Protein AF-A0A9D9E2B3-F1 (afdb_monomer)

Solvent-accessible surface area (backbone atoms only — not comparable to full-atom values): 9085 Å² total; per-residue (Å²): 122,82,49,64,88,77,58,86,51,69,70,60,55,20,40,44,26,25,70,71,73,42,82,34,88,45,67,42,39,29,62,46,50,50,85,60,57,34,70,47,98,88,35,38,29,20,43,26,77,91,39,82,44,82,93,36,50,62,50,37,62,90,82,43,56,68,64,63,38,58,71,26,71,68,31,52,47,60,6,46,42,46,49,74,58,49,30,69,73,50,76,72,38,92,57,31,70,44,37,26,66,40,45,70,87,48,25,79,29,58,44,99,89,63,47,61,44,28,35,68,56,49,69,59,52,50,54,50,46,69,67,41,43,71,56,45,52,51,26,43,53,24,53,79,67,79,40,66,45,49,57,42,40,63,52,51,76,73,58,78,133

Mean predicted aligned error: 3.25 Å

Structure (mmCIF, N/CA/C/O backbone):
data_AF-A0A9D9E2B3-F1
#
_entry.id   AF-A0A9D9E2B3-F1
#
loop_
_atom_site.group_PDB
_atom_site.id
_atom_site.type_symbol
_atom_site.label_atom_id
_atom_site.label_alt_id
_atom_site.label_comp_id
_atom_site.label_asym_id
_atom_site.label_entity_id
_atom_site.label_seq_id
_atom_site.pdbx_PDB_ins_code
_atom_site.Cartn_x
_atom_site.Cartn_y
_atom_site.Cartn_z
_atom_site.occupancy
_atom_site.B_iso_or_equiv
_atom_site.auth_seq_id
_atom_site.auth_comp_id
_atom_site.auth_asym_id
_atom_site.auth_atom_id
_atom_site.pdbx_PDB_model_num
ATOM 1 N N . ARG A 1 1 ? -23.112 7.929 14.476 1.00 73.44 1 ARG A N 1
ATOM 2 C CA . ARG A 1 1 ? -22.584 6.558 14.634 1.00 73.44 1 ARG A CA 1
ATOM 3 C C . ARG A 1 1 ? -23.684 5.564 14.225 1.00 73.44 1 ARG A C 1
ATOM 5 O O . ARG A 1 1 ? -24.158 4.851 15.095 1.00 73.44 1 ARG A O 1
ATOM 12 N N . ASN A 1 2 ? -24.084 5.537 12.944 1.00 83.75 2 ASN A N 1
ATOM 13 C CA . ASN A 1 2 ? -25.135 4.636 12.414 1.00 83.75 2 ASN A CA 1
ATOM 14 C C . ASN A 1 2 ? -24.816 4.101 10.994 1.00 83.75 2 ASN A C 1
ATOM 16 O O . ASN A 1 2 ? -25.705 3.639 10.305 1.00 83.75 2 ASN A O 1
ATOM 20 N N . ASP A 1 3 ? -23.580 4.246 10.527 1.00 91.00 3 ASP A N 1
ATOM 21 C CA . ASP A 1 3 ? -23.186 4.169 9.116 1.00 91.00 3 ASP A CA 1
ATOM 22 C C . ASP A 1 3 ? -22.491 2.857 8.716 1.00 91.00 3 ASP A C 1
ATOM 24 O O . ASP A 1 3 ? -22.488 2.503 7.536 1.00 91.00 3 ASP A O 1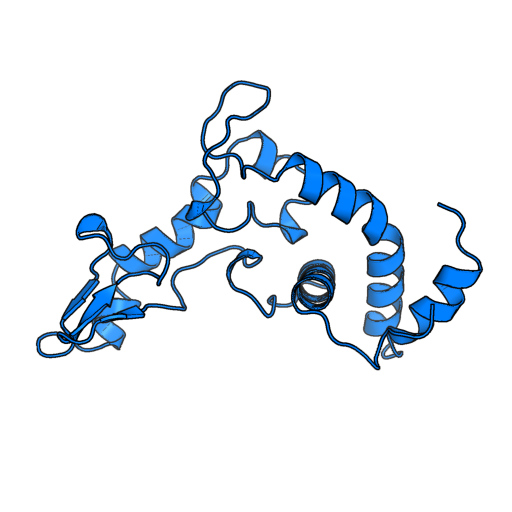
ATOM 28 N N . VAL A 1 4 ? -21.930 2.105 9.669 1.00 92.38 4 VAL A N 1
ATOM 29 C CA . VAL A 1 4 ? -21.307 0.803 9.375 1.00 92.38 4 VAL A CA 1
ATOM 30 C C . VAL A 1 4 ? -22.374 -0.200 8.932 1.00 92.38 4 VAL A C 1
ATOM 32 O O . VAL A 1 4 ? -23.398 -0.347 9.594 1.00 92.38 4 VAL A O 1
ATOM 35 N N . ALA A 1 5 ? -22.085 -0.908 7.835 1.00 91.25 5 ALA A N 1
ATOM 36 C CA . ALA A 1 5 ? -22.979 -1.804 7.087 1.00 91.25 5 ALA A CA 1
ATOM 37 C C . ALA A 1 5 ? -24.078 -1.125 6.244 1.00 91.25 5 ALA A C 1
ATOM 39 O O . ALA A 1 5 ? -24.786 -1.819 5.519 1.00 91.25 5 ALA A O 1
ATOM 40 N N . GLU A 1 6 ? -24.177 0.207 6.259 1.00 94.81 6 GLU A N 1
ATOM 41 C CA . GLU A 1 6 ? -24.954 0.963 5.262 1.00 94.81 6 GLU A CA 1
ATOM 42 C C . GLU A 1 6 ? -24.045 1.577 4.191 1.00 94.81 6 GLU A C 1
ATOM 44 O O . GLU A 1 6 ? -24.376 1.575 3.005 1.00 94.81 6 GLU A O 1
ATOM 49 N N . PHE A 1 7 ? -22.871 2.062 4.606 1.00 94.56 7 PHE A N 1
ATOM 50 C CA . PHE A 1 7 ? -21.862 2.645 3.731 1.00 94.56 7 PHE A CA 1
ATOM 51 C C . PHE A 1 7 ? -20.564 1.845 3.802 1.00 94.56 7 PHE A C 1
ATOM 53 O O . PHE A 1 7 ? -20.078 1.507 4.880 1.00 94.56 7 PHE A O 1
ATOM 60 N N . TYR A 1 8 ? -19.985 1.598 2.630 1.00 94.38 8 TYR A N 1
ATOM 61 C CA . TYR A 1 8 ? -18.742 0.854 2.463 1.00 94.38 8 TYR A CA 1
ATOM 62 C C . TYR A 1 8 ? -17.692 1.790 1.881 1.00 94.38 8 TYR A C 1
ATOM 64 O O . TYR A 1 8 ? -17.832 2.295 0.763 1.00 94.38 8 TYR A O 1
ATOM 72 N N . ILE A 1 9 ? -16.668 2.082 2.678 1.00 95.75 9 ILE A N 1
ATOM 73 C CA . ILE A 1 9 ? -15.594 3.000 2.310 1.00 95.75 9 ILE A CA 1
ATOM 74 C C . ILE A 1 9 ? -14.347 2.153 2.108 1.00 95.75 9 ILE A C 1
ATOM 76 O O . ILE A 1 9 ? -13.775 1.649 3.070 1.00 95.75 9 ILE A O 1
ATOM 80 N N . GLN A 1 10 ? -13.894 2.058 0.855 1.00 96.31 10 GLN A N 1
ATOM 81 C CA . GLN A 1 10 ? -12.808 1.168 0.426 1.00 96.31 10 GLN A CA 1
ATOM 82 C C . GLN A 1 10 ? -11.583 1.180 1.355 1.00 96.31 10 GLN A C 1
ATOM 84 O O . GLN A 1 10 ? -11.018 0.123 1.631 1.00 96.31 10 GLN A O 1
ATOM 89 N N . LEU A 1 11 ? -11.157 2.356 1.833 1.00 95.62 11 LEU A N 1
ATOM 90 C CA . LEU A 1 11 ? -9.985 2.475 2.707 1.00 95.62 11 LEU A CA 1
ATOM 91 C C . LEU A 1 11 ? -10.234 1.895 4.106 1.00 95.62 11 LEU A C 1
ATOM 93 O O . LEU A 1 11 ? -9.340 1.270 4.668 1.00 95.62 11 LEU A O 1
ATOM 97 N N . PHE A 1 12 ? -11.437 2.070 4.654 1.00 96.06 12 PHE A N 1
ATOM 98 C CA . PHE A 1 12 ? -11.805 1.538 5.969 1.00 96.06 12 PHE A CA 1
ATOM 99 C C . PHE A 1 12 ? -12.008 0.026 5.904 1.00 96.06 12 PHE A C 1
ATOM 101 O O . PHE A 1 12 ? -11.476 -0.698 6.743 1.00 96.06 12 PHE A O 1
ATOM 108 N N . ASP A 1 13 ? -12.673 -0.455 4.854 1.00 96.38 13 ASP A N 1
ATOM 109 C CA . ASP A 1 13 ? -12.861 -1.888 4.625 1.00 96.38 13 ASP A CA 1
ATOM 110 C C . ASP A 1 13 ? -11.514 -2.588 4.399 1.00 96.38 13 ASP A C 1
ATOM 112 O O . ASP A 1 13 ? -11.267 -3.665 4.935 1.00 96.38 13 ASP A O 1
ATOM 116 N N . SER A 1 14 ? -10.594 -1.945 3.670 1.00 97.31 14 SER A N 1
ATOM 117 C CA . SER A 1 14 ? -9.236 -2.470 3.484 1.00 97.31 14 SER A CA 1
ATOM 118 C C . SER A 1 14 ? -8.423 -2.460 4.777 1.00 97.31 14 SER A C 1
ATOM 120 O O . SER A 1 14 ? -7.642 -3.382 4.996 1.00 97.31 14 SER A O 1
ATOM 122 N N . ALA A 1 15 ? -8.607 -1.459 5.644 1.00 97.31 15 ALA A N 1
ATOM 123 C CA . ALA A 1 15 ? -7.968 -1.440 6.957 1.00 97.31 15 ALA A CA 1
ATOM 124 C C . ALA A 1 15 ? -8.447 -2.613 7.823 1.00 97.31 15 ALA A C 1
ATOM 126 O O . ALA A 1 15 ? -7.613 -3.287 8.424 1.00 97.31 15 ALA A O 1
ATOM 127 N N . LEU A 1 16 ? -9.757 -2.894 7.839 1.00 97.50 16 LEU A N 1
ATOM 128 C CA . LEU A 1 16 ? -10.312 -4.054 8.539 1.00 97.50 16 LEU A CA 1
ATOM 129 C C . LEU A 1 16 ? -9.803 -5.368 7.944 1.00 97.50 16 LEU A C 1
ATOM 131 O O . LEU A 1 16 ? -9.340 -6.211 8.705 1.00 97.50 16 LEU A O 1
ATOM 135 N N . ALA A 1 17 ? -9.817 -5.515 6.615 1.00 97.75 17 ALA A N 1
ATOM 136 C CA . ALA A 1 17 ? -9.291 -6.697 5.931 1.00 97.75 17 ALA A CA 1
ATOM 137 C C . ALA A 1 17 ? -7.832 -6.972 6.327 1.00 97.75 17 ALA A C 1
ATOM 139 O O . ALA A 1 17 ? -7.529 -8.049 6.837 1.00 97.75 17 ALA A O 1
ATOM 140 N N . CYS A 1 18 ? -6.950 -5.970 6.216 1.00 97.56 18 CYS A N 1
ATOM 141 C CA . CYS A 1 18 ? -5.560 -6.100 6.654 1.00 97.56 18 CYS A CA 1
ATOM 142 C C . CYS A 1 18 ? -5.445 -6.448 8.146 1.00 97.56 18 CYS A C 1
ATOM 144 O O . CYS A 1 18 ? -4.568 -7.222 8.528 1.00 97.56 18 CYS A O 1
ATOM 146 N N . TYR A 1 19 ? -6.305 -5.876 8.996 1.00 97.62 19 TYR A N 1
ATOM 147 C CA . TYR A 1 19 ? -6.286 -6.115 10.440 1.00 97.62 19 TYR A CA 1
ATOM 148 C C . TYR A 1 19 ? -6.616 -7.571 10.787 1.00 97.62 19 TYR A C 1
ATOM 150 O O . TYR A 1 19 ? -5.977 -8.149 11.664 1.00 97.62 19 TYR A O 1
ATOM 158 N N . VAL A 1 20 ? -7.561 -8.185 10.069 1.00 97.31 20 VAL A N 1
ATOM 159 C CA . VAL A 1 20 ? -7.930 -9.600 10.253 1.00 97.31 20 VAL A CA 1
ATOM 160 C C . VAL A 1 20 ? -7.075 -10.577 9.438 1.00 97.31 20 VAL A C 1
ATOM 162 O O . VAL A 1 20 ? -7.310 -11.780 9.488 1.00 97.31 20 VAL A O 1
ATOM 165 N N . GLY A 1 21 ? -6.059 -10.089 8.720 1.00 95.94 21 GLY A N 1
ATOM 166 C CA . GLY A 1 21 ? -5.158 -10.918 7.912 1.00 95.94 21 GLY A CA 1
ATOM 167 C C . GLY A 1 21 ? -5.706 -11.310 6.537 1.00 95.94 21 GLY A C 1
ATOM 168 O O . GLY A 1 21 ? -5.101 -12.139 5.860 1.00 95.94 21 GLY A O 1
ATOM 169 N N . GLU A 1 22 ? -6.811 -10.702 6.111 1.00 96.50 22 GLU A N 1
ATOM 170 C CA . GLU A 1 22 ? -7.386 -10.869 4.779 1.00 96.50 22 GLU A CA 1
ATOM 171 C C . GLU A 1 22 ? -6.728 -9.933 3.757 1.00 96.50 22 GLU A C 1
ATOM 173 O O . GLU A 1 22 ? -6.154 -8.888 4.087 1.00 96.50 22 GLU A O 1
ATOM 178 N N . ALA A 1 23 ? -6.825 -10.294 2.476 1.00 94.50 23 ALA A N 1
ATOM 179 C CA . ALA A 1 23 ? -6.318 -9.447 1.403 1.00 94.50 23 ALA A CA 1
ATOM 180 C C . ALA A 1 23 ? -7.151 -8.149 1.295 1.00 94.50 23 ALA A C 1
ATOM 182 O O . ALA A 1 23 ? -8.380 -8.216 1.211 1.00 94.50 23 ALA A O 1
ATOM 183 N N . PRO A 1 24 ? -6.522 -6.959 1.248 1.00 96.38 24 PRO A N 1
ATOM 184 C CA . PRO A 1 24 ? -7.256 -5.709 1.108 1.00 96.38 24 PRO A CA 1
ATOM 185 C C . PRO A 1 24 ? -7.883 -5.580 -0.281 1.00 96.38 24 PRO A C 1
ATOM 187 O O . PRO A 1 24 ? -7.320 -6.021 -1.283 1.00 96.38 24 PRO A O 1
ATOM 190 N N . GLY A 1 25 ? -9.010 -4.868 -0.359 1.00 93.19 25 GLY A N 1
ATOM 191 C CA . GLY A 1 25 ? -9.705 -4.602 -1.623 1.00 93.19 25 GLY A CA 1
ATOM 192 C C . GLY A 1 25 ? -8.969 -3.641 -2.567 1.00 93.19 25 GLY A C 1
ATOM 193 O O . GLY A 1 25 ? -9.389 -3.461 -3.708 1.00 93.19 25 GLY A O 1
ATOM 194 N N . VAL A 1 26 ? -7.876 -3.015 -2.115 1.00 94.94 26 VAL A N 1
ATOM 195 C CA . VAL A 1 26 ? -7.056 -2.092 -2.908 1.00 94.94 26 VAL A CA 1
ATOM 196 C C . VAL A 1 26 ? -5.570 -2.447 -2.815 1.00 94.94 26 VAL A C 1
ATOM 198 O O . VAL A 1 26 ? -5.023 -2.695 -1.738 1.00 94.94 26 VAL A O 1
ATOM 201 N N . CYS A 1 27 ? -4.881 -2.429 -3.960 1.00 95.75 27 CYS A N 1
ATOM 202 C CA . CYS A 1 27 ? -3.492 -2.889 -4.081 1.00 95.75 27 CYS A CA 1
ATOM 203 C C . CYS A 1 27 ? -2.494 -2.082 -3.236 1.00 95.75 27 CYS A C 1
ATOM 205 O O . CYS A 1 27 ? -1.417 -2.577 -2.893 1.00 95.75 27 CYS A O 1
ATOM 207 N N . ILE A 1 28 ? -2.828 -0.836 -2.881 1.00 96.44 28 ILE A N 1
ATOM 208 C CA . ILE A 1 28 ? -1.933 0.043 -2.127 1.00 96.44 28 ILE A CA 1
ATOM 209 C C . ILE A 1 28 ? -1.674 -0.465 -0.709 1.00 96.44 28 ILE A C 1
ATOM 211 O O . ILE A 1 28 ? -0.571 -0.260 -0.212 1.00 96.44 28 ILE A O 1
ATOM 215 N N . TYR A 1 29 ? -2.597 -1.224 -0.113 1.00 96.94 29 TYR A N 1
ATOM 216 C CA . TYR A 1 29 ? -2.428 -1.787 1.230 1.00 96.94 29 TYR A CA 1
ATOM 217 C C . TYR A 1 29 ? -1.962 -3.244 1.243 1.00 96.94 29 TYR A C 1
ATOM 219 O O . TYR A 1 29 ? -1.625 -3.753 2.304 1.00 96.94 29 TYR A O 1
ATOM 227 N N . ALA A 1 30 ? -1.871 -3.912 0.088 1.00 96.88 30 ALA A N 1
ATOM 228 C CA . ALA A 1 30 ? -1.328 -5.270 0.006 1.00 96.88 30 ALA A CA 1
ATOM 229 C C . ALA A 1 30 ? 0.180 -5.307 0.333 1.00 96.88 30 ALA A C 1
ATOM 231 O O . ALA A 1 30 ? 0.885 -4.319 0.139 1.00 96.88 30 ALA A O 1
ATOM 232 N N . GLU A 1 31 ? 0.716 -6.442 0.779 1.00 96.62 31 GLU A N 1
ATOM 233 C CA . GLU A 1 31 ? 2.155 -6.574 1.075 1.00 96.62 31 GLU A CA 1
ATOM 234 C C . GLU A 1 31 ? 3.032 -6.416 -0.186 1.00 96.62 31 GLU A C 1
ATOM 236 O O . GLU A 1 31 ? 4.087 -5.781 -0.158 1.00 96.62 31 GLU A O 1
ATOM 241 N N . SER A 1 32 ? 2.562 -6.942 -1.319 1.00 96.50 32 SER A N 1
ATOM 242 C CA . SER A 1 32 ? 3.205 -6.841 -2.636 1.00 96.50 32 SER A CA 1
ATOM 243 C C . SER A 1 32 ? 2.293 -6.140 -3.650 1.00 96.50 32 SER A C 1
ATOM 245 O O . SER A 1 32 ? 1.103 -5.945 -3.399 1.00 96.50 32 SER A O 1
ATOM 247 N N . CYS A 1 33 ? 2.847 -5.700 -4.783 1.00 94.50 33 CYS A N 1
ATOM 248 C CA . CYS A 1 33 ? 2.069 -5.186 -5.921 1.00 94.50 33 CYS A CA 1
ATOM 249 C C . CYS A 1 33 ? 2.317 -6.015 -7.194 1.00 94.50 33 CYS A C 1
ATOM 251 O O . CYS A 1 33 ? 2.766 -7.154 -7.122 1.00 94.50 33 CYS A O 1
ATOM 253 N N . GLY A 1 34 ? 1.999 -5.464 -8.371 1.00 92.12 34 GLY A N 1
ATOM 254 C CA . GLY A 1 34 ? 2.293 -6.111 -9.653 1.00 92.12 34 GLY A CA 1
ATOM 255 C C . GLY A 1 34 ? 1.247 -7.128 -10.124 1.00 92.12 34 GLY A C 1
ATOM 256 O O . GLY A 1 34 ? 1.493 -7.863 -11.072 1.00 92.12 34 GLY A O 1
ATOM 257 N N . HIS A 1 35 ? 0.059 -7.166 -9.522 1.00 90.69 35 HIS A N 1
ATOM 258 C CA . HIS A 1 35 ? -1.059 -7.975 -10.031 1.00 90.69 35 HIS A CA 1
ATOM 259 C C . HIS A 1 35 ? -2.013 -7.179 -10.945 1.00 90.69 35 HIS A C 1
ATOM 261 O O . HIS A 1 35 ? -2.843 -7.769 -11.627 1.00 90.69 35 HIS A O 1
ATOM 267 N N . ALA A 1 36 ? -1.899 -5.846 -10.968 1.00 92.75 36 ALA A N 1
ATOM 268 C CA . ALA A 1 36 ? -2.753 -4.933 -11.730 1.00 92.75 36 ALA A CA 1
ATOM 269 C C . ALA A 1 36 ? -1.940 -4.191 -12.807 1.00 92.75 36 ALA A C 1
ATOM 271 O O . ALA A 1 36 ? -1.672 -2.996 -12.691 1.00 92.75 36 ALA A O 1
ATOM 272 N N . SER A 1 37 ? -1.492 -4.917 -13.833 1.00 96.19 37 SER A N 1
ATOM 273 C CA . SER A 1 37 ? -0.818 -4.318 -14.991 1.00 96.19 37 SER A CA 1
ATOM 274 C C . SER A 1 37 ? -1.776 -3.469 -15.823 1.00 96.19 37 SER A C 1
ATOM 276 O O . SER A 1 37 ? -2.964 -3.783 -15.910 1.00 96.19 37 SER A O 1
ATOM 278 N N . VAL A 1 38 ? -1.241 -2.477 -16.529 1.00 97.38 38 VAL A N 1
ATOM 279 C CA . VAL A 1 38 ? -2.000 -1.650 -17.476 1.00 97.38 38 VAL A CA 1
ATOM 280 C C . VAL A 1 38 ? -1.566 -1.947 -18.908 1.00 97.38 38 VAL A C 1
ATOM 282 O O . VAL A 1 38 ? -0.391 -2.218 -19.158 1.00 97.38 38 VAL A O 1
ATOM 285 N N . MET A 1 39 ? -2.512 -1.898 -19.844 1.00 98.00 39 MET A N 1
ATOM 286 C CA . MET A 1 39 ? -2.249 -1.994 -21.276 1.00 98.00 39 MET A CA 1
ATOM 287 C C . MET A 1 39 ? -2.639 -0.684 -21.956 1.00 98.00 39 MET A C 1
ATOM 289 O O . MET A 1 39 ? -3.782 -0.246 -21.854 1.00 98.00 39 MET A O 1
ATOM 293 N N . GLU A 1 40 ? -1.693 -0.090 -22.671 1.00 98.12 40 GLU A N 1
ATOM 294 C CA . GLU A 1 40 ? -1.904 1.108 -23.474 1.00 98.12 40 GLU A CA 1
ATOM 295 C C . GLU A 1 40 ? -2.563 0.788 -24.819 1.00 98.12 40 GLU A C 1
ATOM 297 O O . GLU A 1 40 ? -2.542 -0.345 -25.311 1.00 98.12 40 GLU A O 1
ATOM 302 N N . HIS A 1 41 ? -3.118 1.814 -25.464 1.00 97.44 41 HIS A N 1
ATOM 303 C CA . HIS A 1 41 ? -3.864 1.670 -26.722 1.00 97.44 41 HIS A CA 1
ATOM 304 C C . HIS A 1 41 ? -3.044 1.046 -27.875 1.00 97.44 41 HIS A C 1
ATOM 306 O O . HIS A 1 41 ? -3.604 0.478 -28.815 1.00 97.44 41 HIS A O 1
ATOM 312 N N . ASN A 1 42 ? -1.713 1.145 -27.827 1.00 97.69 42 ASN A N 1
ATOM 313 C CA . ASN A 1 42 ? -0.791 0.562 -28.807 1.00 97.69 42 ASN A CA 1
ATOM 314 C C . ASN A 1 42 ? -0.468 -0.928 -28.533 1.00 97.69 42 ASN A C 1
ATOM 316 O O . ASN A 1 42 ? 0.278 -1.553 -29.295 1.00 97.69 42 ASN A O 1
ATOM 320 N N . GLY A 1 43 ? -1.032 -1.499 -27.466 1.00 98.06 43 GLY A N 1
ATOM 321 C CA . GLY A 1 43 ? -0.813 -2.870 -27.016 1.00 98.06 43 GLY A CA 1
ATOM 322 C C . GLY A 1 43 ? 0.371 -3.044 -26.066 1.00 98.06 43 GLY A C 1
ATOM 323 O O . GLY A 1 43 ? 0.664 -4.178 -25.691 1.00 98.06 43 GLY A O 1
ATOM 324 N N . ASP A 1 44 ? 1.074 -1.973 -25.692 1.00 98.56 44 ASP A N 1
ATOM 325 C CA . ASP A 1 44 ? 2.149 -2.043 -24.705 1.00 98.56 44 ASP A CA 1
ATOM 326 C C . ASP A 1 44 ? 1.586 -2.321 -23.314 1.00 98.56 44 ASP A C 1
ATOM 328 O O . ASP A 1 44 ? 0.604 -1.711 -22.903 1.00 98.56 44 ASP A O 1
ATOM 332 N N . VAL A 1 45 ? 2.223 -3.232 -22.583 1.00 98.50 45 VAL A N 1
ATOM 333 C CA . VAL A 1 45 ? 1.818 -3.613 -21.226 1.00 98.50 45 VAL A CA 1
ATOM 334 C C . VAL A 1 45 ? 2.882 -3.161 -20.235 1.00 98.50 45 VAL A C 1
ATOM 336 O O . VAL A 1 45 ? 4.073 -3.401 -20.454 1.00 98.50 45 VAL A O 1
ATOM 339 N N . TYR A 1 46 ? 2.457 -2.537 -19.140 1.00 98.50 46 TYR A N 1
ATOM 340 C CA . TYR A 1 46 ? 3.309 -2.006 -18.074 1.00 98.50 46 TYR A CA 1
ATOM 341 C C . TYR A 1 46 ? 2.948 -2.614 -16.720 1.00 98.50 46 TYR A C 1
ATOM 343 O O . TYR A 1 46 ? 1.830 -3.085 -16.512 1.00 98.50 46 TYR A O 1
ATOM 351 N N . CYS A 1 47 ? 3.891 -2.568 -15.778 1.00 97.81 47 CYS A N 1
ATOM 352 C CA . CYS A 1 47 ? 3.746 -3.184 -14.459 1.00 97.81 47 CYS A CA 1
ATOM 353 C C . CYS A 1 47 ? 2.506 -2.721 -13.666 1.00 97.81 47 CYS A C 1
ATOM 355 O O . CYS A 1 47 ? 1.949 -3.519 -12.910 1.00 97.81 47 CYS A O 1
ATOM 357 N N . CYS A 1 48 ? 2.122 -1.445 -13.802 1.00 97.19 48 CYS A N 1
ATOM 358 C CA . CYS A 1 48 ? 1.043 -0.764 -13.075 1.00 97.19 48 CYS A CA 1
ATOM 359 C C . CYS A 1 48 ? 0.719 0.574 -13.767 1.00 97.19 48 CYS A C 1
ATOM 361 O O . CYS A 1 48 ? 1.598 1.184 -14.376 1.00 97.19 48 CYS A O 1
ATOM 363 N N . ASP A 1 49 ? -0.517 1.048 -13.641 1.00 96.44 49 ASP A N 1
ATOM 364 C CA . ASP A 1 49 ? -1.006 2.351 -14.124 1.00 96.44 49 ASP A CA 1
ATOM 365 C C . ASP A 1 49 ? -0.265 3.568 -13.538 1.00 96.44 49 ASP A C 1
ATOM 367 O O . ASP A 1 49 ? -0.145 4.601 -14.190 1.00 96.44 49 ASP A O 1
ATOM 371 N N . HIS A 1 50 ? 0.328 3.451 -12.348 1.00 96.19 50 HIS A N 1
ATOM 372 C CA . HIS A 1 50 ? 1.190 4.500 -11.779 1.00 96.19 50 HIS A CA 1
ATOM 373 C C . HIS A 1 50 ? 2.627 4.507 -12.339 1.00 96.19 50 HIS A C 1
ATOM 375 O O . HIS A 1 50 ? 3.402 5.434 -12.065 1.00 96.19 50 HIS A O 1
ATOM 381 N N . PHE A 1 51 ? 2.996 3.473 -13.101 1.00 96.50 51 PHE A N 1
ATOM 382 C CA . PHE A 1 51 ? 4.350 3.208 -13.587 1.00 96.50 51 PHE A CA 1
ATOM 383 C C . PHE A 1 51 ? 4.364 2.972 -15.106 1.00 96.50 51 PHE A C 1
ATOM 385 O O . PHE A 1 51 ? 4.941 2.006 -15.599 1.00 96.50 51 PHE A O 1
ATOM 392 N N . VAL A 1 52 ? 3.758 3.881 -15.873 1.00 97.25 52 VAL A N 1
ATOM 393 C CA . VAL A 1 52 ? 3.750 3.843 -17.349 1.00 97.25 52 VAL A CA 1
ATOM 394 C C . VAL A 1 52 ? 4.989 4.550 -17.912 1.00 97.25 52 VAL A C 1
ATOM 396 O O . VAL A 1 52 ? 4.909 5.567 -18.595 1.00 97.25 52 VAL A O 1
ATOM 399 N N . PHE A 1 53 ? 6.169 4.018 -17.582 1.00 96.38 53 PHE A N 1
ATOM 400 C CA . PHE A 1 53 ? 7.461 4.485 -18.103 1.00 96.38 53 PHE A CA 1
ATOM 401 C C . PHE A 1 53 ? 8.222 3.328 -18.767 1.00 96.38 53 PHE A C 1
ATOM 403 O O . PHE A 1 53 ? 7.963 2.165 -18.432 1.00 96.38 53 PHE A O 1
ATOM 410 N N . PRO A 1 54 ? 9.149 3.595 -19.710 1.00 97.12 54 PRO A N 1
ATOM 411 C CA . PRO A 1 54 ? 9.879 2.547 -20.431 1.00 97.12 54 PRO A CA 1
ATOM 412 C C . PRO A 1 54 ? 10.534 1.498 -19.518 1.00 97.12 54 PRO A C 1
ATOM 414 O O . PRO A 1 54 ? 10.519 0.303 -19.826 1.00 97.12 54 PRO A O 1
ATOM 417 N N . GLU A 1 55 ? 11.031 1.914 -18.354 1.00 97.25 55 GLU A N 1
ATOM 418 C CA . GLU A 1 55 ? 11.686 1.059 -17.359 1.00 97.25 55 GLU A CA 1
ATOM 419 C C . GLU A 1 55 ? 10.733 0.007 -16.781 1.00 97.25 55 GLU A C 1
ATOM 421 O O . GLU A 1 55 ? 11.181 -1.068 -16.390 1.00 97.25 55 GLU A O 1
ATOM 426 N N . PHE A 1 56 ? 9.422 0.251 -16.809 1.00 97.56 56 PHE A N 1
ATOM 427 C CA . PHE A 1 56 ? 8.371 -0.626 -16.281 1.00 97.56 56 PHE A CA 1
ATOM 428 C C . PHE A 1 56 ? 7.537 -1.304 -17.382 1.00 97.56 56 PHE A C 1
ATOM 430 O O . PHE A 1 56 ? 6.569 -2.005 -17.092 1.00 97.56 56 PHE A O 1
ATOM 437 N N . LYS A 1 57 ? 7.913 -1.151 -18.658 1.00 98.19 57 LYS A N 1
ATOM 438 C CA . LYS A 1 57 ? 7.279 -1.877 -19.769 1.00 98.19 57 LYS A CA 1
ATOM 439 C C . LYS A 1 57 ? 7.617 -3.370 -19.707 1.00 98.19 57 LYS A C 1
ATOM 441 O O . LYS A 1 57 ? 8.794 -3.740 -19.685 1.00 98.19 57 LYS A O 1
ATOM 446 N N . LEU A 1 58 ? 6.602 -4.228 -19.712 1.00 98.19 58 LEU A N 1
ATOM 447 C CA . LEU A 1 58 ? 6.731 -5.690 -19.742 1.00 98.19 58 LEU A CA 1
ATOM 448 C C . LEU A 1 58 ? 6.863 -6.227 -21.174 1.00 98.19 58 LEU A C 1
ATOM 450 O O . LEU A 1 58 ? 7.607 -7.180 -21.434 1.00 98.19 58 LEU A O 1
ATOM 454 N N . GLY A 1 59 ? 6.169 -5.596 -22.121 1.00 98.06 59 GLY A N 1
ATOM 455 C CA . GLY A 1 59 ? 6.176 -6.005 -23.522 1.00 98.06 59 GLY A CA 1
ATOM 456 C C . GLY A 1 59 ? 5.042 -5.378 -24.322 1.00 98.06 59 GLY A C 1
ATOM 457 O O . GLY A 1 59 ? 4.547 -4.311 -23.969 1.00 98.06 59 GLY A O 1
ATOM 458 N N . ASN A 1 60 ? 4.662 -6.045 -25.410 1.00 98.44 60 ASN A N 1
ATOM 459 C CA . ASN A 1 60 ? 3.501 -5.698 -26.220 1.00 98.44 60 ASN A CA 1
ATOM 460 C C . ASN A 1 60 ? 2.679 -6.967 -26.471 1.00 98.44 60 ASN A C 1
ATOM 462 O O . ASN A 1 60 ? 3.242 -7.997 -26.852 1.00 98.44 60 ASN A O 1
ATOM 466 N N . ILE A 1 61 ? 1.362 -6.878 -26.285 1.00 97.88 61 ILE A N 1
ATOM 467 C CA . ILE A 1 61 ? 0.417 -8.002 -26.366 1.00 97.88 61 ILE A CA 1
ATOM 468 C C . ILE A 1 61 ? 0.385 -8.679 -27.744 1.00 97.88 61 ILE A C 1
ATOM 470 O O . ILE A 1 61 ? -0.025 -9.828 -27.864 1.00 97.88 61 ILE A O 1
ATOM 474 N N . ARG A 1 62 ? 0.844 -7.990 -28.797 1.00 97.88 62 ARG A N 1
ATOM 475 C CA . ARG A 1 62 ? 0.941 -8.550 -30.154 1.00 97.88 62 ARG A CA 1
ATOM 476 C C . ARG A 1 62 ? 2.101 -9.534 -30.313 1.00 97.88 62 ARG A C 1
ATOM 478 O O . ARG A 1 62 ? 2.075 -10.342 -31.232 1.00 97.88 62 ARG A O 1
ATOM 485 N N . ASN A 1 63 ? 3.105 -9.456 -29.434 1.00 97.56 63 ASN A N 1
ATOM 486 C CA . ASN A 1 63 ? 4.364 -10.198 -29.557 1.00 97.56 63 ASN A CA 1
ATOM 487 C C . ASN A 1 63 ? 4.635 -11.149 -28.377 1.00 97.56 63 ASN A C 1
ATOM 489 O O . ASN A 1 63 ? 5.515 -11.998 -28.484 1.00 97.56 63 ASN A O 1
ATOM 493 N N . LYS A 1 64 ? 3.942 -10.979 -27.244 1.00 97.25 64 LYS A N 1
ATOM 494 C CA . LYS A 1 64 ? 4.061 -11.814 -26.039 1.00 97.25 64 LYS A CA 1
ATOM 495 C C . LYS A 1 64 ? 2.683 -12.080 -25.454 1.00 97.25 64 LYS A C 1
ATOM 497 O O . LYS A 1 64 ? 1.829 -11.192 -25.467 1.00 97.25 64 LYS A O 1
ATOM 502 N N . THR A 1 65 ? 2.484 -13.262 -24.884 1.00 97.56 65 THR A N 1
ATOM 503 C CA . THR A 1 65 ? 1.257 -13.548 -24.139 1.00 97.56 65 THR A CA 1
ATOM 504 C C . THR A 1 65 ? 1.220 -12.748 -22.838 1.00 97.56 65 THR A C 1
ATOM 506 O O . THR A 1 65 ? 2.248 -12.387 -22.258 1.00 97.56 65 THR A O 1
ATOM 509 N N . PHE A 1 66 ? 0.011 -12.479 -22.347 1.00 96.31 66 PHE A N 1
ATOM 510 C CA . PHE A 1 66 ? -0.166 -11.771 -21.083 1.00 96.31 66 PHE A CA 1
ATOM 511 C C . PHE A 1 66 ? 0.424 -12.548 -19.896 1.00 96.31 66 PHE A C 1
ATOM 513 O O . PHE A 1 66 ? 1.063 -11.958 -19.031 1.00 96.31 66 PHE A O 1
ATOM 520 N N . VAL A 1 67 ? 0.281 -13.878 -19.896 1.00 96.88 67 VAL A N 1
ATOM 521 C CA . VAL A 1 67 ? 0.823 -14.759 -18.850 1.00 96.88 67 VAL A CA 1
ATOM 522 C C . VAL A 1 67 ? 2.348 -14.674 -18.793 1.00 96.88 67 VAL A C 1
ATOM 524 O O . VAL A 1 67 ? 2.898 -14.474 -17.715 1.00 96.88 67 VAL A O 1
ATOM 527 N N . GLU A 1 68 ? 3.035 -14.739 -19.937 1.00 97.69 68 GLU A N 1
ATOM 528 C CA . GLU A 1 68 ? 4.497 -14.580 -19.994 1.00 97.69 68 GLU A CA 1
ATOM 529 C C . GLU A 1 68 ? 4.956 -13.222 -19.448 1.00 97.69 68 GLU A C 1
ATOM 531 O O . GLU A 1 68 ? 5.989 -13.134 -18.788 1.00 97.69 68 GLU A O 1
ATOM 536 N N . MET A 1 69 ? 4.201 -12.152 -19.712 1.00 97.81 69 MET A N 1
ATOM 537 C CA . MET A 1 69 ? 4.524 -10.820 -19.196 1.00 97.81 69 MET A CA 1
ATOM 538 C C . MET A 1 69 ? 4.304 -10.729 -17.681 1.00 97.81 69 MET A C 1
ATOM 540 O O . MET A 1 69 ? 5.179 -10.229 -16.970 1.00 97.81 69 MET A O 1
ATOM 544 N N . MET A 1 70 ? 3.182 -11.249 -17.180 1.00 97.19 70 MET A N 1
ATOM 545 C CA . MET A 1 70 ? 2.821 -11.184 -15.760 1.00 97.19 70 MET A CA 1
ATOM 546 C C . MET A 1 70 ? 3.658 -12.104 -14.870 1.00 97.19 70 MET A C 1
ATOM 548 O O . MET A 1 70 ? 3.906 -11.762 -13.719 1.00 97.19 70 MET A O 1
ATOM 552 N N . LEU A 1 71 ? 4.127 -13.235 -15.401 1.00 96.69 71 LEU A N 1
ATOM 553 C CA . LEU A 1 71 ? 5.002 -14.174 -14.690 1.00 96.69 71 LEU A CA 1
ATOM 554 C C . LEU A 1 71 ? 6.495 -13.915 -14.940 1.00 96.69 71 LEU A C 1
ATOM 556 O O . LEU A 1 71 ? 7.335 -14.716 -14.538 1.00 96.69 71 LEU A O 1
ATOM 560 N N . SER A 1 72 ? 6.845 -12.814 -15.610 1.00 97.50 72 SER A N 1
ATOM 561 C CA . SER A 1 72 ? 8.243 -12.462 -15.853 1.00 97.50 72 SER A CA 1
ATOM 562 C C . SER A 1 72 ? 8.969 -12.072 -14.562 1.00 97.50 72 SER A C 1
ATOM 564 O O . SER A 1 72 ? 8.390 -11.437 -13.677 1.00 97.50 72 SER A O 1
ATOM 566 N N . ASP A 1 73 ? 10.278 -12.340 -14.498 1.00 97.81 73 ASP A N 1
ATOM 567 C CA . ASP A 1 73 ? 11.131 -11.925 -13.372 1.00 97.81 73 ASP A CA 1
ATOM 568 C C . ASP A 1 73 ? 11.030 -10.424 -13.090 1.00 97.81 73 ASP A C 1
ATOM 570 O O . ASP A 1 73 ? 11.064 -9.990 -11.940 1.00 97.81 73 ASP A O 1
ATOM 574 N N . LYS A 1 74 ? 10.853 -9.619 -14.145 1.00 97.31 74 LYS A N 1
ATOM 575 C CA . LYS A 1 74 ? 10.663 -8.173 -14.041 1.00 97.31 74 LYS A CA 1
ATOM 576 C C . LYS A 1 74 ? 9.396 -7.823 -13.259 1.00 97.31 74 LYS A C 1
ATOM 578 O O . LYS A 1 74 ? 9.463 -6.978 -12.368 1.00 97.31 74 LYS A O 1
ATOM 583 N N . GLN A 1 75 ? 8.269 -8.470 -13.563 1.00 97.94 75 GLN A N 1
ATOM 584 C CA . GLN A 1 75 ? 7.002 -8.215 -12.874 1.00 97.94 75 GLN A CA 1
ATOM 585 C C . GLN A 1 75 ? 7.022 -8.738 -11.436 1.00 97.94 75 GLN A C 1
ATOM 587 O O . GLN A 1 75 ? 6.609 -8.027 -10.518 1.00 97.94 75 GLN A O 1
ATOM 592 N N . MET A 1 76 ? 7.571 -9.937 -11.225 1.00 97.50 76 MET A N 1
ATOM 593 C CA . MET A 1 76 ? 7.719 -10.526 -9.892 1.00 97.50 76 MET A CA 1
ATOM 594 C C . MET A 1 76 ? 8.626 -9.672 -9.001 1.00 97.50 76 MET A C 1
ATOM 596 O O . MET A 1 76 ? 8.296 -9.409 -7.843 1.00 97.50 76 MET A O 1
ATOM 600 N N . LYS A 1 77 ? 9.738 -9.167 -9.554 1.00 97.69 77 LYS A N 1
ATOM 601 C CA . LYS A 1 77 ? 10.627 -8.235 -8.858 1.00 97.69 77 LYS A CA 1
ATOM 602 C C . LYS A 1 77 ? 9.925 -6.920 -8.530 1.00 97.69 77 LYS A C 1
ATOM 604 O O . LYS A 1 77 ? 9.978 -6.502 -7.379 1.00 97.69 77 LYS A O 1
ATOM 609 N N . PHE A 1 78 ? 9.241 -6.301 -9.496 1.00 97.94 78 PHE A N 1
ATOM 610 C CA . PHE A 1 78 ? 8.476 -5.071 -9.262 1.00 97.94 78 PHE A CA 1
ATOM 611 C C . PHE A 1 78 ? 7.474 -5.239 -8.110 1.00 97.94 78 PHE A C 1
ATOM 613 O O . PHE A 1 78 ? 7.413 -4.400 -7.211 1.00 97.94 78 PHE A O 1
ATOM 620 N N . GLY A 1 79 ? 6.739 -6.355 -8.099 1.00 97.31 79 GLY A N 1
ATOM 621 C CA . GLY A 1 79 ? 5.781 -6.673 -7.044 1.00 97.31 79 GLY A CA 1
ATOM 622 C C . GLY A 1 79 ? 6.420 -6.852 -5.667 1.00 97.31 79 GLY A C 1
ATOM 623 O O . GLY A 1 79 ? 5.940 -6.284 -4.682 1.00 97.31 79 GLY A O 1
ATOM 624 N N . ALA A 1 80 ? 7.520 -7.607 -5.597 1.00 98.12 80 ALA A N 1
ATOM 625 C CA . ALA A 1 80 ? 8.240 -7.889 -4.356 1.00 98.12 80 ALA A CA 1
ATOM 626 C C . ALA A 1 80 ? 8.988 -6.665 -3.801 1.00 98.12 80 ALA A C 1
ATOM 628 O O . ALA A 1 80 ? 9.111 -6.512 -2.582 1.00 98.12 80 ALA A O 1
ATOM 629 N N . ASP A 1 81 ? 9.456 -5.768 -4.674 1.00 97.62 81 ASP A N 1
ATOM 630 C CA . ASP A 1 81 ? 10.169 -4.550 -4.288 1.00 97.62 81 ASP A CA 1
ATOM 631 C C . ASP A 1 81 ? 9.307 -3.650 -3.396 1.00 97.62 81 ASP A C 1
ATOM 633 O O . ASP A 1 81 ? 9.854 -3.003 -2.504 1.00 97.62 81 ASP A O 1
ATOM 637 N N . LYS A 1 82 ? 7.969 -3.673 -3.525 1.00 97.88 82 LYS A N 1
ATOM 638 C CA . LYS A 1 82 ? 7.068 -2.944 -2.614 1.00 97.88 82 LYS A CA 1
ATOM 639 C C . LYS A 1 82 ? 7.359 -3.248 -1.144 1.00 97.88 82 LYS A C 1
ATOM 641 O O . LYS A 1 82 ? 7.388 -2.320 -0.337 1.00 97.88 82 LYS A O 1
ATOM 646 N N . ARG A 1 83 ? 7.595 -4.513 -0.802 1.00 97.94 83 ARG A N 1
ATOM 647 C CA . ARG A 1 83 ? 7.975 -4.933 0.550 1.00 97.94 83 ARG A CA 1
ATOM 648 C C . ARG A 1 83 ? 9.471 -4.792 0.782 1.00 97.94 83 ARG A C 1
ATOM 650 O O . ARG A 1 83 ? 9.900 -4.257 1.799 1.00 97.94 83 ARG A O 1
ATOM 657 N N . ASN A 1 84 ? 10.270 -5.290 -0.156 1.00 98.00 84 ASN A N 1
ATOM 658 C CA . ASN A 1 84 ? 11.703 -5.480 0.056 1.00 98.00 84 ASN A CA 1
ATOM 659 C C . ASN A 1 84 ? 12.479 -4.152 0.124 1.00 98.00 84 ASN A C 1
ATOM 661 O O . ASN A 1 84 ? 13.563 -4.114 0.696 1.00 98.00 84 ASN A O 1
ATOM 665 N N . THR A 1 85 ? 11.926 -3.067 -0.427 1.00 97.25 85 THR A N 1
ATOM 666 C CA . THR A 1 85 ? 12.540 -1.725 -0.420 1.00 97.25 85 THR A CA 1
ATOM 667 C C . THR A 1 85 ? 11.999 -0.807 0.676 1.00 97.25 85 THR A C 1
ATOM 669 O O . THR A 1 85 ? 12.350 0.369 0.714 1.00 97.25 85 THR A O 1
ATOM 672 N N . LEU A 1 86 ? 11.141 -1.309 1.574 1.00 98.38 86 LEU A N 1
ATOM 673 C CA . LEU A 1 86 ? 10.647 -0.518 2.703 1.00 98.38 86 LEU A CA 1
ATOM 674 C C . LEU A 1 86 ? 11.811 -0.049 3.579 1.00 98.38 86 LEU A C 1
ATOM 676 O O . LEU A 1 86 ? 12.649 -0.889 3.904 1.00 98.38 86 LEU A O 1
ATOM 680 N N . PRO A 1 87 ? 11.848 1.216 4.025 1.00 98.06 87 PRO A N 1
ATOM 681 C CA . PRO A 1 87 ? 12.887 1.686 4.932 1.00 98.06 87 PRO A CA 1
ATOM 682 C C . PRO A 1 87 ? 12.753 1.045 6.321 1.00 98.06 87 PRO A C 1
ATOM 684 O O . PRO A 1 87 ? 11.710 0.476 6.673 1.00 98.06 87 PRO A O 1
ATOM 687 N N . LYS A 1 88 ? 13.803 1.150 7.138 1.00 98.12 88 LYS A N 1
ATOM 688 C CA . LYS A 1 88 ? 13.864 0.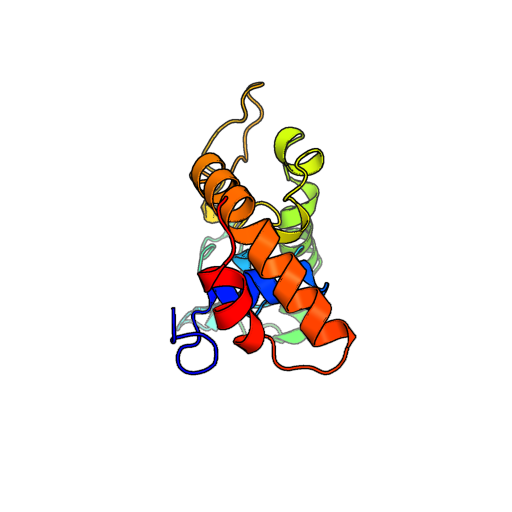588 8.495 1.00 98.12 88 LYS A CA 1
ATOM 689 C C . LYS A 1 88 ? 12.699 1.059 9.362 1.00 98.12 88 LYS A C 1
ATOM 691 O O . LYS A 1 88 ? 12.025 0.219 9.955 1.00 98.12 88 LYS A O 1
ATOM 696 N N . GLN A 1 89 ? 12.386 2.355 9.325 1.00 98.12 89 GLN A N 1
ATOM 697 C CA . GLN A 1 89 ? 11.244 2.939 10.036 1.00 98.12 89 GLN A CA 1
ATOM 698 C C . GLN A 1 89 ? 9.920 2.224 9.717 1.00 98.12 89 GLN A C 1
ATOM 700 O O . GLN A 1 89 ? 9.101 2.013 10.607 1.00 98.12 89 GLN A O 1
ATOM 705 N N . CYS A 1 90 ? 9.692 1.826 8.460 1.00 98.25 90 CYS A N 1
ATOM 706 C CA . CYS A 1 90 ? 8.498 1.066 8.091 1.00 98.25 90 CYS A CA 1
ATOM 707 C C . CYS A 1 90 ? 8.564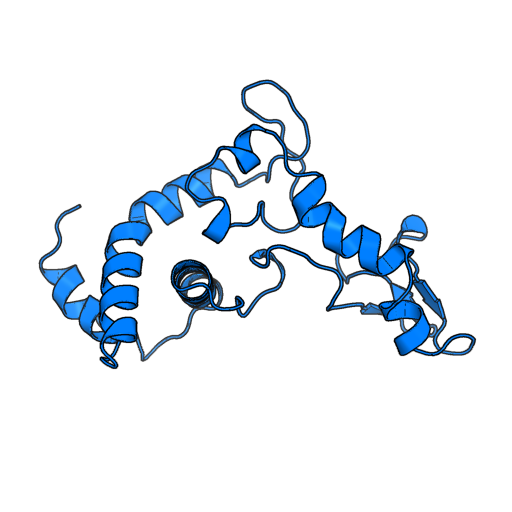 -0.375 8.603 1.00 98.25 90 CYS A C 1
ATOM 709 O O . CYS A 1 90 ? 7.567 -0.865 9.124 1.00 98.25 90 CYS A O 1
ATOM 711 N N . ARG A 1 91 ? 9.719 -1.041 8.477 1.00 97.88 91 ARG A N 1
ATOM 712 C CA . ARG A 1 91 ? 9.915 -2.436 8.917 1.00 97.88 91 ARG A CA 1
ATOM 713 C C . ARG A 1 91 ? 9.714 -2.619 10.424 1.00 97.88 91 ARG A C 1
ATOM 715 O O . ARG A 1 91 ? 9.250 -3.671 10.848 1.00 97.88 91 ARG A O 1
ATOM 722 N N . GLU A 1 92 ? 10.033 -1.596 11.211 1.00 97.75 92 GLU A N 1
ATOM 723 C CA . GLU A 1 92 ? 9.889 -1.584 12.674 1.00 97.75 92 GLU A CA 1
ATOM 724 C C . GLU A 1 92 ? 8.549 -0.982 13.143 1.00 97.75 92 GLU A C 1
ATOM 726 O O . GLU A 1 92 ? 8.228 -1.007 14.331 1.00 97.75 92 GLU A O 1
ATOM 731 N N . CYS A 1 93 ? 7.732 -0.450 12.228 1.00 98.06 93 CYS A N 1
ATOM 732 C CA . CYS A 1 93 ? 6.458 0.178 12.566 1.00 98.06 93 CYS A CA 1
ATOM 733 C C . CYS A 1 93 ? 5.397 -0.861 12.956 1.00 98.06 93 CYS A C 1
ATOM 735 O O . CYS A 1 93 ? 5.102 -1.784 12.194 1.00 98.06 93 CYS A O 1
ATOM 737 N N . ARG A 1 94 ? 4.712 -0.642 14.088 1.00 97.56 94 ARG A N 1
ATOM 738 C CA . ARG A 1 94 ? 3.616 -1.515 14.555 1.00 97.56 94 ARG A CA 1
ATOM 739 C C . ARG A 1 94 ? 2.447 -1.631 13.566 1.00 97.56 94 ARG A C 1
ATOM 741 O O . ARG A 1 94 ? 1.777 -2.655 13.530 1.00 97.56 94 ARG A O 1
ATOM 748 N N . PHE A 1 95 ? 2.244 -0.612 12.728 1.00 97.94 95 PHE A N 1
ATOM 749 C CA . PHE A 1 95 ? 1.179 -0.568 11.719 1.00 97.94 95 PHE A CA 1
ATOM 750 C C . PHE A 1 95 ? 1.595 -1.083 10.342 1.00 97.94 95 PHE A C 1
ATOM 752 O O . PHE A 1 95 ? 0.815 -0.965 9.394 1.00 97.94 95 PHE A O 1
ATOM 759 N N . LEU A 1 96 ? 2.802 -1.644 10.197 1.00 97.94 96 LEU A N 1
ATOM 760 C CA . LEU A 1 96 ? 3.290 -2.123 8.904 1.00 97.94 96 LEU A CA 1
ATOM 761 C C . LEU A 1 96 ? 2.287 -3.059 8.224 1.00 97.94 96 LEU A C 1
ATOM 763 O O . LEU A 1 96 ? 2.047 -2.921 7.034 1.00 97.94 96 LEU A O 1
ATOM 767 N N . ARG A 1 97 ? 1.655 -3.953 8.987 1.00 96.06 97 ARG A N 1
ATOM 768 C CA . ARG A 1 97 ? 0.688 -4.929 8.467 1.00 96.06 97 ARG A CA 1
ATOM 769 C C . ARG A 1 97 ? -0.576 -4.290 7.885 1.00 96.06 97 ARG A C 1
ATOM 771 O O . ARG A 1 97 ? -1.195 -4.884 7.013 1.00 96.06 97 ARG A O 1
ATOM 778 N N . LEU A 1 98 ? -0.936 -3.088 8.340 1.00 97.50 98 LEU A N 1
ATOM 779 C CA . LEU A 1 98 ? -2.117 -2.361 7.869 1.00 97.50 98 LEU A CA 1
ATOM 780 C C . LEU A 1 98 ? -1.807 -1.515 6.633 1.00 97.50 98 LEU A C 1
ATOM 782 O O . LEU A 1 98 ? -2.614 -1.445 5.712 1.00 97.50 98 LEU A O 1
ATOM 786 N N . CYS A 1 99 ? -0.633 -0.873 6.596 1.00 97.69 99 CYS A N 1
ATOM 787 C CA . CYS A 1 99 ? -0.292 0.051 5.514 1.00 97.69 99 CYS A CA 1
ATOM 788 C C . CYS A 1 99 ? 0.593 -0.555 4.417 1.00 97.69 99 CYS A C 1
ATOM 790 O O . CYS A 1 99 ? 0.537 -0.092 3.281 1.00 97.69 99 CYS A O 1
ATOM 792 N N . ASN A 1 100 ? 1.450 -1.523 4.754 1.00 97.88 100 ASN A N 1
ATOM 793 C CA . ASN A 1 100 ? 2.494 -2.109 3.903 1.00 97.88 100 ASN A CA 1
ATOM 794 C C . ASN A 1 100 ? 3.345 -1.064 3.144 1.00 97.88 100 ASN A C 1
ATOM 796 O O . ASN A 1 100 ? 3.767 -1.263 2.002 1.00 97.88 100 ASN A O 1
ATOM 800 N N . GLY A 1 101 ? 3.568 0.090 3.784 1.00 97.38 101 GLY A N 1
ATOM 801 C CA . GLY A 1 101 ? 4.252 1.261 3.223 1.00 97.38 101 GLY A CA 1
ATOM 802 C C . GLY A 1 101 ? 3.533 1.941 2.055 1.00 97.38 101 GLY A C 1
ATOM 803 O O . GLY A 1 101 ? 4.151 2.760 1.374 1.00 97.38 101 GLY A O 1
ATOM 804 N N . GLU A 1 102 ? 2.262 1.607 1.818 1.00 97.62 102 GLU A N 1
ATOM 805 C CA . GLU A 1 102 ? 1.396 2.164 0.772 1.00 97.62 102 GLU A CA 1
ATOM 806 C C . GLU A 1 102 ? 2.008 2.003 -0.647 1.00 97.62 102 GLU A C 1
ATOM 808 O O . GLU A 1 102 ? 2.976 1.252 -0.850 1.00 97.62 102 GLU A O 1
ATOM 813 N N . CYS A 1 103 ? 1.433 2.638 -1.668 1.00 97.50 103 CYS A N 1
ATOM 814 C CA . CYS A 1 103 ? 1.937 2.657 -3.033 1.00 97.50 103 CYS A CA 1
ATOM 815 C C . CYS A 1 103 ? 3.390 3.171 -3.112 1.00 97.50 103 CYS A C 1
ATOM 817 O O . CYS A 1 103 ? 3.679 4.283 -2.657 1.00 97.50 103 CYS A O 1
ATOM 819 N N . PRO A 1 104 ? 4.305 2.444 -3.789 1.00 97.19 104 PRO A N 1
ATOM 820 C CA . PRO A 1 104 ? 5.666 2.924 -4.034 1.00 97.19 104 PRO A CA 1
ATOM 821 C C . PRO A 1 104 ? 5.740 4.282 -4.747 1.00 97.19 104 PRO A C 1
ATOM 823 O O . PRO A 1 104 ? 6.688 5.029 -4.531 1.00 97.19 104 PRO A O 1
ATOM 826 N N . LYS A 1 105 ? 4.726 4.646 -5.548 1.00 96.69 105 LYS A N 1
ATOM 827 C CA . LYS A 1 105 ? 4.653 5.947 -6.238 1.00 96.69 105 LYS A CA 1
ATOM 828 C C . LYS A 1 105 ? 4.645 7.139 -5.272 1.00 96.69 105 LYS A C 1
ATOM 830 O O . LYS A 1 105 ? 5.148 8.201 -5.622 1.00 96.69 105 LYS A O 1
ATOM 835 N N . ASN A 1 106 ? 4.115 6.947 -4.065 1.00 97.81 106 ASN A N 1
ATOM 836 C CA . ASN A 1 106 ? 3.962 7.989 -3.050 1.00 97.81 106 ASN A CA 1
ATOM 837 C C . ASN A 1 106 ? 5.112 7.997 -2.024 1.00 97.81 106 ASN A C 1
ATOM 839 O O . ASN A 1 106 ? 5.082 8.761 -1.055 1.00 97.81 106 ASN A O 1
ATOM 843 N N . ARG A 1 107 ? 6.137 7.153 -2.212 1.00 97.56 107 ARG A N 1
ATOM 844 C CA . ARG A 1 107 ? 7.293 7.013 -1.312 1.00 97.56 107 ARG A CA 1
ATOM 845 C C . ARG A 1 107 ? 8.397 8.029 -1.607 1.00 97.56 107 ARG A C 1
ATOM 847 O O . ARG A 1 107 ? 9.536 7.671 -1.891 1.00 97.56 107 ARG A O 1
ATOM 854 N N . ILE A 1 108 ? 8.021 9.303 -1.584 1.00 97.75 108 ILE A N 1
ATOM 855 C CA . ILE A 1 108 ? 8.874 10.441 -1.963 1.00 97.75 108 ILE A CA 1
ATOM 856 C C . ILE A 1 108 ? 9.461 11.194 -0.761 1.00 97.75 108 ILE A C 1
ATOM 858 O O . ILE A 1 108 ? 10.185 12.168 -0.951 1.00 97.75 108 ILE A O 1
ATOM 862 N N . ALA A 1 109 ? 9.134 10.779 0.464 1.00 98.06 109 ALA A N 1
ATOM 863 C CA . ALA A 1 109 ? 9.669 11.366 1.684 1.00 98.06 109 ALA A CA 1
ATOM 864 C C . ALA A 1 109 ? 10.879 10.576 2.207 1.00 98.06 109 ALA A C 1
ATOM 866 O O . ALA A 1 109 ? 11.183 9.465 1.754 1.00 98.06 109 ALA A O 1
ATOM 867 N N . VAL A 1 110 ? 11.555 11.170 3.187 1.00 98.12 110 VAL A N 1
ATOM 868 C CA . VAL A 1 110 ? 12.640 10.550 3.952 1.00 98.12 110 VAL A CA 1
ATOM 869 C C . VAL A 1 110 ? 12.152 10.199 5.356 1.00 98.12 110 VAL A C 1
ATOM 871 O O . VAL A 1 110 ? 11.237 10.841 5.876 1.00 98.12 110 VAL A O 1
ATOM 874 N N . THR A 1 111 ? 12.735 9.167 5.952 1.00 97.81 111 THR A N 1
ATOM 875 C CA . THR A 1 111 ? 12.520 8.794 7.353 1.00 97.81 111 THR A CA 1
ATOM 876 C C . THR A 1 111 ? 13.149 9.795 8.316 1.00 97.81 111 THR A C 1
ATOM 878 O O . THR A 1 111 ? 13.918 10.673 7.919 1.00 97.81 111 THR A O 1
ATOM 881 N N . GLU A 1 112 ? 12.839 9.646 9.604 1.00 95.44 112 GLU A N 1
ATOM 882 C CA . GLU A 1 112 ? 13.421 10.460 10.681 1.00 95.44 112 GLU A CA 1
ATOM 883 C C . GLU A 1 112 ? 14.954 10.339 10.753 1.00 95.44 112 GLU A C 1
ATOM 885 O O . GLU A 1 112 ? 15.633 11.307 11.087 1.00 95.44 112 GLU A O 1
ATOM 890 N N . ASP A 1 113 ? 15.504 9.176 10.391 1.00 95.75 113 ASP A N 1
ATOM 891 C CA . ASP A 1 113 ? 16.943 8.899 10.299 1.00 95.75 113 ASP A CA 1
ATOM 892 C C . ASP A 1 113 ? 17.539 9.139 8.895 1.00 95.75 113 ASP A C 1
ATOM 894 O O . ASP A 1 113 ? 18.733 8.923 8.684 1.00 95.75 113 ASP A O 1
ATOM 898 N N . GLY A 1 114 ? 16.742 9.643 7.946 1.00 97.19 114 GLY A N 1
ATOM 899 C CA . GLY A 1 114 ? 17.200 10.083 6.625 1.00 97.19 114 GLY A CA 1
ATOM 900 C C . GLY A 1 114 ? 17.228 9.014 5.526 1.00 97.19 114 GLY A C 1
ATOM 901 O O . GLY A 1 114 ? 17.694 9.304 4.423 1.00 97.19 114 GLY A O 1
ATOM 902 N N . GLU A 1 115 ? 16.721 7.802 5.767 1.00 97.94 115 GLU A N 1
ATOM 903 C CA . GLU A 1 115 ? 16.505 6.801 4.717 1.00 97.94 115 GLU A CA 1
ATOM 904 C C . GLU A 1 115 ? 15.415 7.273 3.728 1.00 97.94 115 GLU A C 1
ATOM 906 O O . GLU A 1 115 ? 14.339 7.719 4.137 1.00 97.94 115 GLU A O 1
ATOM 911 N N . PRO A 1 116 ? 15.635 7.174 2.407 1.00 98.00 116 PRO A N 1
ATOM 912 C CA . PRO A 1 116 ? 14.600 7.476 1.424 1.00 98.00 116 PRO A CA 1
ATOM 913 C C . PRO A 1 116 ? 13.530 6.375 1.375 1.00 98.00 116 PRO A C 1
ATOM 915 O O . PRO A 1 116 ? 13.728 5.255 1.844 1.00 98.00 116 PRO A O 1
ATOM 918 N N . GLY A 1 117 ? 12.406 6.670 0.720 1.00 97.19 117 GLY A N 1
ATOM 919 C CA . GLY A 1 117 ? 11.367 5.673 0.451 1.00 97.19 117 GLY A CA 1
ATOM 920 C C . GLY A 1 117 ? 10.260 5.629 1.503 1.00 97.19 117 GLY A C 1
ATOM 921 O O . GLY A 1 117 ? 9.506 4.654 1.561 1.00 97.19 117 GLY A O 1
ATOM 922 N N . LEU A 1 118 ? 10.123 6.682 2.313 1.00 98.38 118 LEU A N 1
ATOM 923 C CA . LEU A 1 118 ? 8.978 6.842 3.199 1.00 98.38 118 LEU A CA 1
ATOM 924 C C . LEU A 1 118 ? 7.775 7.377 2.415 1.00 98.38 118 LEU A C 1
ATOM 926 O O . LEU A 1 118 ? 7.899 8.281 1.585 1.00 98.38 118 LEU A O 1
ATOM 930 N N . ASN A 1 119 ? 6.588 6.837 2.693 1.00 98.44 119 ASN A N 1
ATOM 931 C CA . ASN A 1 119 ? 5.346 7.395 2.171 1.00 98.44 119 ASN A CA 1
ATOM 932 C C . ASN A 1 119 ? 5.153 8.841 2.656 1.00 98.44 119 ASN A C 1
ATOM 934 O O . ASN A 1 119 ? 5.276 9.112 3.850 1.00 98.44 119 ASN A O 1
ATOM 938 N N . TYR A 1 120 ? 4.795 9.749 1.746 1.00 98.25 120 TYR A N 1
ATOM 939 C CA . TYR A 1 120 ? 4.590 11.166 2.067 1.00 98.25 120 TYR A CA 1
ATOM 940 C C . TYR A 1 120 ? 3.548 11.402 3.177 1.00 98.25 120 TYR A C 1
ATOM 942 O O . TYR A 1 120 ? 3.688 12.326 3.972 1.00 98.25 120 TYR A O 1
ATOM 950 N N . LEU A 1 121 ? 2.534 10.537 3.281 1.00 97.56 121 LEU A N 1
ATOM 951 C CA . LEU A 1 121 ? 1.466 10.604 4.282 1.00 97.56 121 LEU A CA 1
ATOM 952 C C . LEU A 1 121 ? 1.703 9.669 5.477 1.00 97.56 121 LEU A C 1
ATOM 954 O O . LEU A 1 121 ? 0.758 9.356 6.201 1.00 97.56 121 LEU A O 1
ATOM 958 N N . CYS A 1 122 ? 2.937 9.209 5.717 1.00 98.38 122 CYS A N 1
ATOM 959 C CA . CYS A 1 122 ? 3.222 8.250 6.789 1.00 98.38 122 CYS A CA 1
ATOM 960 C C . CYS A 1 122 ? 2.721 8.719 8.168 1.00 98.38 122 CYS A C 1
ATOM 962 O O . CYS A 1 122 ? 2.099 7.932 8.883 1.00 98.38 122 CYS A O 1
ATOM 964 N N . SER A 1 123 ? 2.926 9.991 8.523 1.00 97.81 123 SER A N 1
ATOM 965 C CA . SER A 1 123 ? 2.439 10.561 9.788 1.00 97.81 123 SER A CA 1
ATOM 966 C C . SER A 1 123 ? 0.910 10.535 9.883 1.00 97.81 123 SER A C 1
ATOM 968 O O . SER A 1 123 ? 0.366 10.096 10.893 1.00 97.81 123 SER A O 1
ATOM 970 N N . GLY A 1 124 ? 0.213 10.916 8.810 1.00 97.94 124 GLY A N 1
ATOM 971 C CA . GLY A 1 124 ? -1.249 10.877 8.741 1.00 97.94 124 GLY A CA 1
ATOM 972 C C . GLY A 1 124 ? -1.808 9.456 8.825 1.00 97.94 124 GLY A C 1
ATOM 973 O O . GLY A 1 124 ? -2.7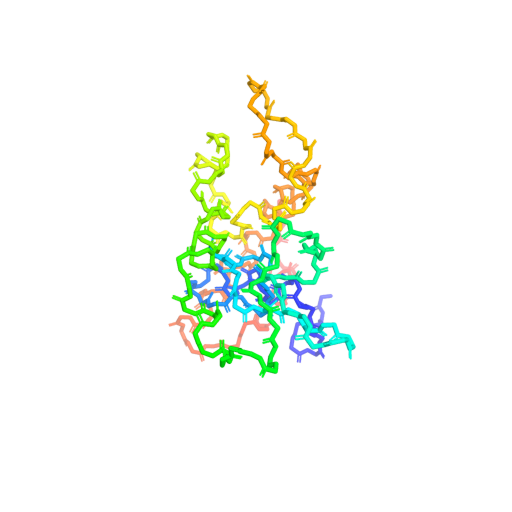66 9.216 9.556 1.00 97.94 124 GLY A O 1
ATOM 974 N N . LEU A 1 125 ? -1.176 8.494 8.146 1.00 97.88 125 LEU A N 1
ATOM 975 C CA . LEU A 1 125 ? -1.549 7.080 8.239 1.00 97.88 125 LEU A CA 1
ATOM 976 C C . LEU A 1 125 ? -1.364 6.547 9.662 1.00 97.88 125 LEU A C 1
ATOM 978 O O . LEU A 1 125 ? -2.238 5.847 10.163 1.00 97.88 125 LEU A O 1
ATOM 982 N N . ARG A 1 126 ? -0.264 6.902 10.338 1.00 98.00 126 ARG A N 1
ATOM 983 C CA . ARG A 1 126 ? -0.061 6.538 11.747 1.00 98.00 126 ARG A CA 1
ATOM 984 C C . ARG A 1 126 ? -1.160 7.098 12.641 1.00 98.00 126 ARG A C 1
ATOM 986 O O . ARG A 1 126 ? -1.755 6.329 13.384 1.00 98.00 126 ARG A O 1
ATOM 993 N N . MET A 1 127 ? -1.466 8.391 12.524 1.00 98.25 127 MET A N 1
ATOM 994 C CA . MET A 1 127 ? -2.542 9.022 13.297 1.00 98.25 127 MET A CA 1
ATOM 995 C C . MET A 1 127 ? -3.895 8.343 13.052 1.00 98.25 127 MET A C 1
ATOM 997 O O . MET A 1 127 ? -4.648 8.103 13.993 1.00 98.25 127 MET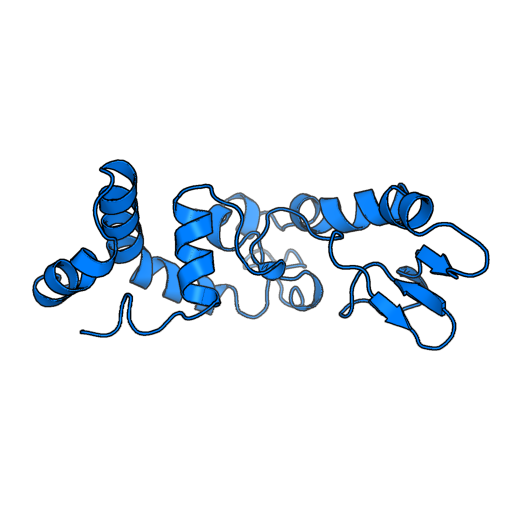 A O 1
ATOM 1001 N N . PHE A 1 128 ? -4.197 8.002 11.795 1.00 97.88 128 PHE A N 1
ATOM 1002 C CA . PHE A 1 128 ? -5.415 7.278 11.441 1.00 97.88 128 PHE A CA 1
ATOM 1003 C C . PHE A 1 128 ? -5.474 5.904 12.114 1.00 97.88 128 PHE A C 1
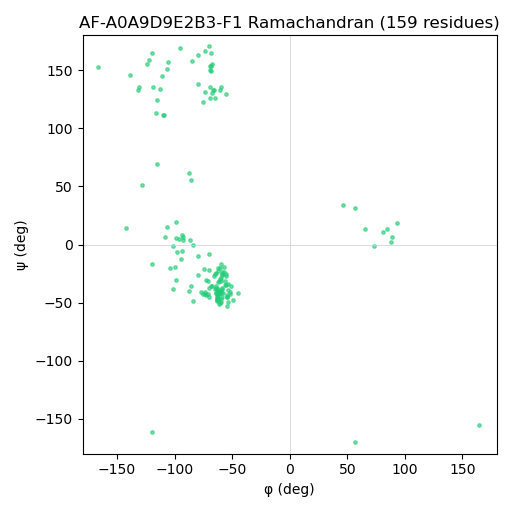ATOM 1005 O O . PHE A 1 128 ? -6.472 5.595 12.760 1.00 97.88 128 PHE A O 1
ATOM 1012 N N . TYR A 1 129 ? -4.420 5.091 12.002 1.00 97.94 129 TYR A N 1
ATOM 1013 C CA . TYR A 1 129 ? -4.424 3.751 12.586 1.00 97.94 129 TYR A CA 1
ATOM 1014 C C . TYR A 1 129 ? -4.411 3.775 14.116 1.00 97.94 129 TYR A C 1
ATOM 1016 O O . TYR A 1 129 ? -5.098 2.961 14.718 1.00 97.94 129 TYR A O 1
ATOM 1024 N N . GLU A 1 130 ? -3.726 4.731 14.750 1.00 97.56 130 GLU A N 1
ATOM 1025 C CA . GLU A 1 130 ? -3.798 4.937 16.207 1.00 97.56 130 GLU A CA 1
ATOM 1026 C C . GLU A 1 130 ? -5.232 5.238 16.662 1.00 97.56 130 GLU A C 1
ATOM 1028 O O . GLU A 1 130 ? -5.680 4.709 17.675 1.00 97.56 130 GLU A O 1
ATOM 1033 N N . HIS A 1 131 ? -5.978 6.033 15.892 1.00 96.69 131 HIS A N 1
ATOM 1034 C CA . HIS A 1 131 ? -7.380 6.322 16.185 1.00 96.69 131 HIS A CA 1
ATOM 1035 C C . HIS A 1 131 ? -8.315 5.137 15.895 1.00 96.69 131 HIS A C 1
ATOM 1037 O O . HIS A 1 131 ? -9.263 4.892 16.641 1.00 96.69 131 HIS A O 1
ATOM 1043 N N . ALA A 1 132 ? -8.082 4.430 14.789 1.00 96.75 132 ALA A N 1
ATOM 1044 C CA . ALA A 1 132 ? -8.960 3.373 14.301 1.00 96.75 132 ALA A CA 1
ATOM 1045 C C . ALA A 1 132 ? -8.772 2.039 15.040 1.00 96.75 132 ALA A C 1
ATOM 1047 O O . ALA A 1 132 ? -9.715 1.255 15.104 1.00 96.75 132 ALA A O 1
ATOM 1048 N N . GLU A 1 133 ? -7.586 1.778 15.599 1.00 96.56 133 GLU A N 1
ATOM 1049 C CA . GLU A 1 133 ? -7.193 0.487 16.182 1.00 96.56 133 GLU A CA 1
ATOM 1050 C C . GLU A 1 133 ? -8.220 -0.096 17.172 1.00 96.56 133 GLU A C 1
ATOM 1052 O O . GLU A 1 133 ? -8.607 -1.242 16.950 1.00 96.56 133 GLU A O 1
ATOM 1057 N N . PRO A 1 134 ? -8.775 0.644 18.156 1.00 97.25 134 PRO A N 1
ATOM 1058 C CA . PRO A 1 134 ? -9.780 0.083 19.068 1.00 97.25 134 PRO A CA 1
ATOM 1059 C C . PRO A 1 134 ? -11.066 -0.374 18.363 1.00 97.25 134 PRO A C 1
ATOM 1061 O O . PRO A 1 134 ? -11.716 -1.331 18.779 1.00 97.25 134 PRO A O 1
ATOM 1064 N N . TYR A 1 135 ? -11.451 0.309 17.283 1.00 97.25 135 TYR A N 1
ATOM 1065 C CA . TYR A 1 135 ? -12.633 -0.041 16.498 1.00 97.25 135 TYR A CA 1
ATOM 1066 C C . TYR A 1 135 ? -12.364 -1.250 15.601 1.00 97.25 135 TYR A C 1
ATOM 1068 O O . TYR A 1 135 ? -13.220 -2.125 15.495 1.00 97.25 135 TYR A O 1
ATOM 1076 N N . LEU A 1 136 ? -11.178 -1.312 14.985 1.00 97.50 136 LEU A N 1
ATOM 1077 C CA . LEU A 1 136 ? -10.746 -2.457 14.182 1.00 97.50 136 LEU A CA 1
ATOM 1078 C C . LEU A 1 136 ? -10.609 -3.714 15.043 1.00 97.50 136 LEU A C 1
ATOM 1080 O O . LEU A 1 136 ? 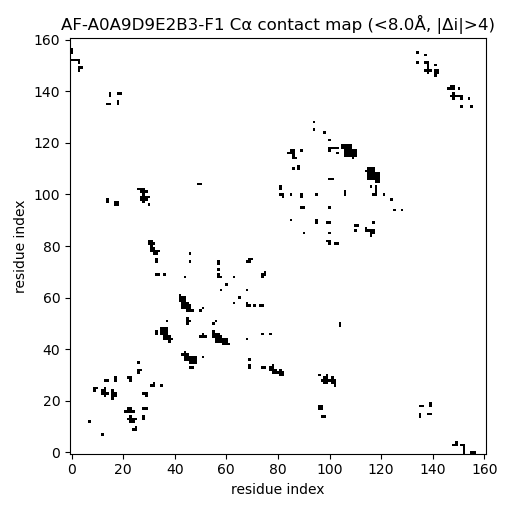-11.075 -4.771 14.634 1.00 97.50 136 LEU A O 1
ATOM 1084 N N . GLU A 1 137 ? -10.051 -3.590 16.248 1.00 98.00 137 GLU A N 1
ATOM 1085 C CA . GLU A 1 137 ? -9.950 -4.681 17.219 1.00 98.00 137 GLU A CA 1
ATOM 1086 C C . GLU A 1 137 ? -11.334 -5.213 17.607 1.00 98.00 137 GLU A C 1
ATOM 1088 O O . GLU A 1 137 ? -11.573 -6.420 17.562 1.00 98.00 137 GLU A O 1
ATOM 1093 N N . PHE A 1 138 ? -12.279 -4.315 17.909 1.00 97.88 138 PHE A N 1
ATOM 1094 C CA . PHE A 1 138 ? -13.657 -4.705 18.202 1.00 97.88 138 PHE A CA 1
ATOM 1095 C C . PHE A 1 138 ? -14.307 -5.430 17.014 1.00 97.88 138 PHE A C 1
ATOM 1097 O O . PHE A 1 138 ? -14.854 -6.520 17.177 1.00 97.88 138 PHE A O 1
ATOM 1104 N N . MET A 1 139 ? -14.231 -4.852 15.809 1.00 98.06 139 MET A N 1
ATOM 1105 C CA . MET A 1 139 ? -14.792 -5.457 14.595 1.00 98.06 139 MET A CA 1
ATOM 1106 C C . MET A 1 139 ? -14.152 -6.819 14.286 1.00 98.06 139 MET A C 1
ATOM 1108 O O . MET A 1 139 ? -14.858 -7.752 13.912 1.00 98.06 139 MET A O 1
ATOM 1112 N N . ALA A 1 140 ? -12.837 -6.957 14.471 1.00 98.12 140 ALA A N 1
ATOM 1113 C CA . ALA A 1 140 ? -12.120 -8.219 14.315 1.00 98.12 140 ALA A CA 1
ATOM 1114 C C . ALA A 1 140 ? -12.610 -9.274 15.317 1.00 98.12 140 ALA A C 1
ATOM 1116 O O . ALA A 1 140 ? -12.817 -10.429 14.946 1.00 98.12 140 ALA A O 1
ATOM 1117 N N . GLY A 1 141 ? -12.861 -8.869 16.565 1.00 98.38 141 GLY A N 1
ATOM 1118 C CA . GLY A 1 141 ? -13.485 -9.716 17.577 1.00 98.38 141 GLY A CA 1
ATOM 1119 C C . GLY A 1 141 ? -14.884 -10.185 17.172 1.00 98.38 141 GLY A C 1
ATOM 1120 O O . GLY A 1 141 ? -15.205 -11.359 17.348 1.00 98.38 141 GLY A O 1
ATOM 1121 N N . GLU A 1 142 ? -15.703 -9.311 16.585 1.00 98.25 142 GLU A N 1
ATOM 1122 C CA . GLU A 1 142 ? -17.018 -9.698 16.059 1.00 98.25 142 GLU A CA 1
ATOM 1123 C C . GLU A 1 142 ? -16.893 -10.722 14.925 1.00 98.25 142 GLU A C 1
ATOM 1125 O O . GLU A 1 142 ? -17.530 -11.773 14.995 1.00 98.25 142 GLU A O 1
ATOM 1130 N N . LEU A 1 143 ? -16.010 -10.482 13.948 1.00 97.62 143 LEU A N 1
ATOM 1131 C CA . LEU A 1 143 ? -15.762 -11.412 12.838 1.00 97.62 143 LEU A CA 1
ATOM 1132 C C . LEU A 1 143 ? -15.289 -12.785 13.322 1.00 97.62 143 LEU A C 1
ATOM 1134 O O . LEU A 1 143 ? -15.817 -13.803 12.883 1.00 97.62 143 LEU A O 1
ATOM 1138 N N . ALA A 1 144 ? -14.347 -12.822 14.267 1.00 97.88 144 ALA A N 1
ATOM 1139 C CA . ALA A 1 144 ? -13.828 -14.065 14.837 1.00 97.88 144 ALA A CA 1
ATOM 1140 C C . ALA A 1 144 ? -14.900 -14.893 15.572 1.00 97.88 144 ALA A C 1
ATOM 1142 O O . ALA A 1 144 ? -14.716 -16.088 15.785 1.00 97.88 144 ALA A O 1
ATOM 1143 N N . ASN A 1 145 ? -16.010 -14.263 15.967 1.00 98.00 145 ASN A N 1
ATOM 1144 C CA . ASN A 1 145 ? -17.148 -14.910 16.614 1.00 98.00 145 ASN A CA 1
ATOM 1145 C C . ASN A 1 145 ? -18.371 -15.039 15.690 1.00 98.00 145 ASN A C 1
ATOM 1147 O O . ASN A 1 145 ? -19.475 -15.263 16.188 1.00 98.00 145 ASN A O 1
ATOM 1151 N N . GLU A 1 146 ? -18.201 -14.856 14.377 1.00 97.56 146 GLU A N 1
ATOM 1152 C CA . GLU A 1 146 ? -19.284 -14.906 13.382 1.00 97.56 146 GLU A CA 1
ATOM 1153 C C . GLU A 1 146 ? -20.431 -13.918 13.678 1.00 97.56 146 GLU A C 1
ATOM 1155 O O . GLU A 1 146 ? -21.599 -14.159 13.363 1.00 97.56 146 GLU A O 1
ATOM 1160 N N . ARG A 1 147 ? -20.106 -12.776 14.296 1.00 97.88 147 ARG A N 1
ATOM 1161 C CA . ARG A 1 147 ? -21.051 -11.696 14.593 1.00 97.88 147 ARG A CA 1
ATOM 1162 C C . ARG A 1 147 ? -20.857 -10.500 13.656 1.00 97.88 147 ARG A C 1
ATOM 1164 O O . ARG A 1 147 ? -19.774 -10.311 13.101 1.00 97.88 147 ARG A O 1
ATOM 1171 N N . PRO A 1 148 ? -21.890 -9.655 13.477 1.00 96.31 148 PRO A N 1
ATOM 1172 C CA . PRO A 1 148 ? -21.789 -8.487 12.611 1.00 96.31 148 PRO A CA 1
ATOM 1173 C C . PRO A 1 148 ? -20.768 -7.451 13.124 1.00 96.31 148 PRO A C 1
ATOM 1175 O O . PRO A 1 148 ? -20.950 -6.917 14.220 1.00 96.31 148 PRO A O 1
ATOM 1178 N N . PRO A 1 149 ? -19.782 -7.031 12.304 1.00 95.88 149 PRO A N 1
ATOM 1179 C CA . PRO A 1 149 ? -18.885 -5.915 12.635 1.00 95.88 149 PRO A CA 1
ATOM 1180 C C . PRO A 1 149 ? -19.624 -4.605 12.923 1.00 95.88 149 PRO A C 1
ATOM 1182 O O . PRO A 1 149 ? -19.124 -3.759 13.656 1.00 95.88 149 PRO A O 1
ATOM 1185 N N . ALA A 1 150 ? -20.844 -4.452 12.395 1.00 96.50 150 ALA A N 1
ATOM 1186 C CA . ALA A 1 150 ? -21.722 -3.310 12.641 1.00 96.50 150 ALA A CA 1
ATOM 1187 C C . ALA A 1 150 ? -22.046 -3.083 14.128 1.00 96.50 150 ALA A C 1
ATOM 1189 O O . ALA A 1 150 ? -22.370 -1.961 14.519 1.00 96.50 150 ALA A O 1
ATOM 1190 N N . ASN A 1 151 ? -21.871 -4.090 14.991 1.00 96.25 151 ASN A N 1
ATOM 1191 C CA . ASN A 1 151 ? -21.988 -3.926 16.443 1.00 96.25 151 ASN A CA 1
ATOM 1192 C C . ASN A 1 151 ? -20.985 -2.907 17.012 1.00 96.25 151 ASN A C 1
ATOM 1194 O O . ASN A 1 151 ? -21.196 -2.359 18.099 1.00 96.25 151 ASN A O 1
ATOM 1198 N N . VAL A 1 152 ? -19.937 -2.571 16.251 1.00 96.19 152 VAL A N 1
ATOM 1199 C CA . VAL A 1 152 ? -19.007 -1.490 16.579 1.00 96.19 152 VAL A CA 1
ATOM 1200 C C . VAL A 1 152 ? -19.719 -0.157 16.788 1.00 96.19 152 VAL A C 1
ATOM 1202 O O . VAL A 1 152 ? -19.227 0.664 17.550 1.00 96.19 152 VAL A O 1
ATOM 1205 N N . MET A 1 153 ? -20.899 0.068 16.198 1.00 95.12 153 MET A N 1
ATOM 1206 C CA . MET A 1 153 ? -21.649 1.310 16.396 1.00 95.12 153 MET A CA 1
ATOM 1207 C C . MET A 1 153 ? -22.107 1.491 17.847 1.00 95.12 153 MET A C 1
ATOM 1209 O O . MET A 1 153 ? -22.068 2.613 18.357 1.00 95.12 153 MET A O 1
ATOM 1213 N N . GLU A 1 154 ? -22.471 0.403 18.531 1.00 94.31 154 GLU A N 1
ATOM 1214 C CA . GLU A 1 154 ? -22.818 0.420 19.958 1.00 94.31 154 GLU A CA 1
ATOM 1215 C C . GLU A 1 154 ? -21.579 0.548 20.847 1.00 94.31 154 GLU A C 1
ATOM 1217 O O . GLU A 1 154 ? -21.568 1.354 21.781 1.00 94.31 154 GLU A O 1
ATOM 1222 N N . PHE A 1 155 ? -20.504 -0.177 20.521 1.00 94.69 155 PHE A N 1
ATOM 1223 C CA . PHE A 1 155 ? -19.206 -0.012 21.185 1.00 94.69 155 PHE A CA 1
ATOM 1224 C C . PHE A 1 155 ? -18.750 1.448 21.134 1.00 94.69 155 PHE A C 1
ATOM 1226 O O . PHE A 1 155 ? -18.452 2.073 22.152 1.00 94.69 155 PHE A O 1
ATOM 1233 N N . ALA A 1 156 ? -18.800 2.024 19.940 1.00 93.62 156 ALA A N 1
ATOM 1234 C CA . ALA A 1 156 ? -18.354 3.361 19.644 1.00 93.62 156 ALA A CA 1
ATOM 1235 C C . ALA A 1 156 ? -19.128 4.404 20.476 1.00 93.62 156 ALA A C 1
ATOM 1237 O O . ALA A 1 156 ? -18.511 5.300 21.045 1.00 93.62 156 ALA A O 1
ATOM 1238 N N . LYS A 1 157 ? -20.452 4.281 20.648 1.00 92.25 157 LYS A N 1
ATOM 1239 C CA . LYS A 1 157 ? -21.245 5.209 21.490 1.00 92.25 157 LYS A CA 1
ATOM 1240 C C . LYS A 1 157 ? -20.729 5.322 22.932 1.00 92.25 157 LYS A C 1
ATOM 1242 O O . LYS A 1 157 ? -20.798 6.409 23.502 1.00 92.25 157 LYS A O 1
ATOM 1247 N N . ASN A 1 158 ? -20.210 4.230 23.490 1.00 88.19 158 ASN A N 1
ATOM 1248 C CA . ASN A 1 158 ? -19.773 4.147 24.885 1.00 88.19 158 ASN A CA 1
ATOM 1249 C C . ASN A 1 158 ? -18.255 4.311 25.057 1.00 88.19 158 ASN A C 1
ATOM 1251 O O . ASN A 1 158 ? -17.787 4.640 26.148 1.00 88.19 158 ASN A O 1
ATOM 1255 N N . PHE A 1 159 ? -17.490 4.110 23.984 1.00 89.06 159 PHE A N 1
ATOM 1256 C CA . PHE A 1 159 ? -16.042 4.234 23.979 1.00 89.06 159 PHE A CA 1
ATOM 1257 C C . PHE A 1 159 ? -15.603 5.707 24.001 1.00 89.06 159 PHE A C 1
ATOM 1259 O O . PHE A 1 159 ? -15.959 6.502 23.120 1.00 89.06 159 PHE A O 1
ATOM 1266 N N . LYS A 1 160 ? -14.809 6.063 25.018 1.00 76.75 160 LYS A N 1
ATOM 1267 C CA . LYS A 1 160 ? -14.110 7.347 25.128 1.00 76.75 160 LYS A CA 1
ATOM 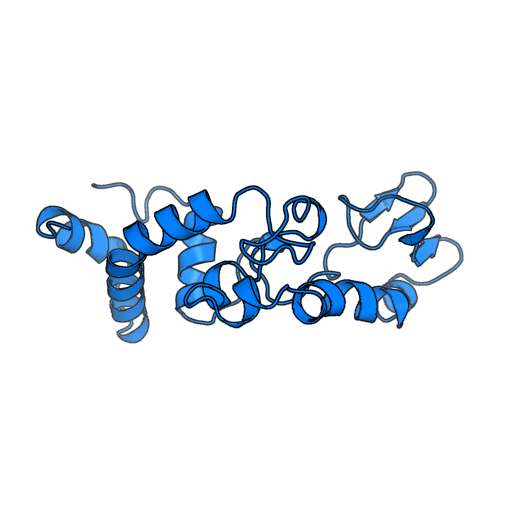1268 C C . LYS A 1 160 ? -12.611 7.079 24.927 1.00 76.75 160 LYS A C 1
ATOM 1270 O O . LYS A 1 160 ? -12.056 6.383 25.776 1.00 76.75 160 LYS A O 1
ATOM 1275 N N . PRO A 1 161 ? -12.017 7.548 23.816 1.00 67.00 161 PRO A N 1
ATOM 1276 C CA . PRO A 1 161 ? -10.602 7.340 23.521 1.00 67.00 161 PRO A CA 1
ATOM 1277 C C . PRO A 1 161 ? -9.687 8.077 24.505 1.00 67.00 161 PRO A C 1
ATOM 1279 O O . PRO A 1 161 ? -10.148 9.073 25.115 1.00 67.00 161 PRO A O 1
#

Secondary structure (DSSP, 8-state):
---BTTB--HHHHHHHHHHTTPPPSSGGGSSS--SS-EE-TTSEEES-TT--SGGGEEEETTTS-HHHHHTSHHHHHHHHHHHHT--HHHHT-TTHHHHTT--GGG--EE-TT--EEE-TTHHHHHHHHHHHHHHHHHHHHHHHTT--GGGHHHHHHH---

pLDDT: mean 96.31, std 3.92, range [67.0, 98.56]

Organism: NCBI:txid2840718

Nearest PDB structures (foldseek):
  4k36-assembly1_A  TM=8.001E-01  e=5.552E-09  Clostridium perfringens ATCC 13124
  4k38-assembly2_B  TM=8.601E-01  e=4.147E-08  Clostridium perfringens ATCC 13124
  4k37-assembly2_B  TM=8.618E-01  e=4.952E-08  Clostridium perfringens ATCC 13124
  4k39-assembly1_A  TM=8.507E-01  e=5.574E-08  Clostridium perfringens ATCC 13124
  4k36-assembly2_B  TM=8.578E-01  e=9.492E-08  Clostridium perfringens ATCC 13124

InterPro domains:
  IPR013785 Aldolase-type TIM barrel [G3DSA:3.20.20.70] (1-144)
  IPR023867 Anaerobic sulphatase maturase, radical SAM [PTHR43273] (2-155)
  IPR023885 4Fe4S-binding SPASM domain [PF13186] (38-93)
  IPR023885 4Fe4S-binding SPASM domain [TIGR04085] (33-122)
  IPR047207 Anaerobic sulfatase maturating enzyme, SPASM domain [cd21120] (26-134)
  IPR058240 Radical SAM superfamily [SSF102114] (15-103)

Foldseek 3Di:
DQPPPVDDDQLLQQLLCLLLVHHRPDQQFGLWAQPAWDADPQQWIFSHPLPPDPLGTQGGVVVDPPCCSSPDPSSVCNGNCLQVVDDPCLVPDPCCSRRSQTDQSQQQDADPVGHGRHGPCNVVVVVVCVVCVVLSVQLSVCVVVVHHSSCSVVVVVPDDD

Sequence (161 aa):
RNDVAEFYIQLFDSALACYVGEAPGVCIYAESCGHASVMEHNGDVYCCDHFVFPEFKLGNIRNKTFVEMMLSDKQMKFGADKRNTLPKQCRECRFLRLCNGECPKNRIAVTEDGEPGLNYLCSGLRMFYEHAEPYLEFMAGELANERPPANVMEFAKNFKP

Radius of gyration: 18.7 Å; Cα contacts (8 Å, |Δi|>4): 229; chains: 1; bounding box: 42×26×55 Å

=== Feature glossary ===
The record interleaves many kinds of information about one protein. Here is each kind framed as the question it answers.

Q: What are the backbone torsion angles?
A: φ (phi) and ψ (psi) are the two rotatable backbone dihedrals per residue: φ is the C(i-1)–N–Cα–C torsion, ψ is the N–Cα–C–N(i+1) torsion, both in degrees on (−180°, 180°]. α-helical residues cluster near (−60°, −45°); β-s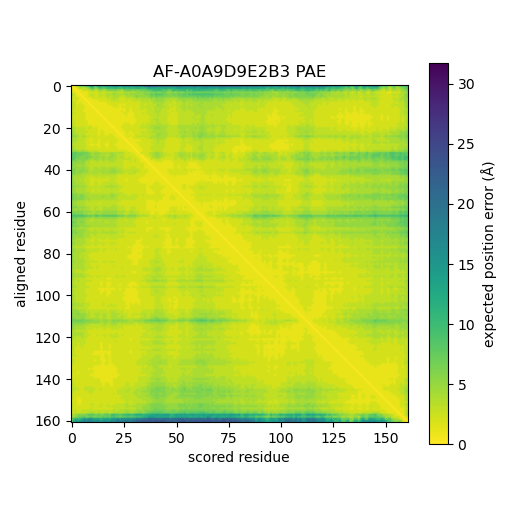trand residues near (−120°, +130°). A Ramachandran plot is simply a scatter of (φ, ψ) for every residue.

Q: What is the amino-acid chain?
A: This is the polypeptide sequence — one letter per residue, N-terminus first. Length ranges from a few dozen residues for small domains to over a thousand for large multi-domain proteins.

Q: How mobile is each atom in the crystal?
A: For experimental (PDB) structures, the B-factor (temperature factor) quantifies the positional spread of each atom in the crystal — a combination of thermal vibration and static disorder — in units of Å². High B-factors mark flexible loops or poorly resolved regions; low B-factors mark the rigid, well-ordered core.

Q: Are the domains correctly placed relative to each other?
A: Predicted Aligned Error (PAE) is an AlphaFold confidence matrix: entry (i, j) is the expected error in the position of residue j, in ångströms, when the prediction is superimposed on the true structure at residue i. Low PAE within a block of residues means that block is internally rigid and well-predicted; high PAE between two blocks means their relative placement is uncertain even if each block individually is confident.

Q: How confident is the AlphaFold model at each residue?
A: pLDDT is the predicted lDDT-Cα score: AlphaFold's confidence that the local environment of each residue (all inter-atomic distances within 15 Å) is correctly placed. It is a per-residue number between 0 and 100, with higher meaning more reliable.

Q: What family and function is it annotated with?
A: Functional annotations link the protein to curated databases. InterPro entries identify conserved domains and families by matching the sequence against member-database signatures (Pfam, PROSITE, CDD, …). Gene Ontology (GO) terms describe molecular function, biological process, and cellular component in a controlled vocabulary. CATH places the structure in a hierarchical fold classification (Class/Architecture/Topology/Homologous-superfamily). The organism is the source species.

Q: How big and how compact is the whole molecule?
A: Three whole-structure scalars: the radius of gyration (RMS distance of Cα from centroid, in Å), the count of Cα–Cα contacts (pairs closer than 8 Å and separated by more than four residues in sequence — i.e. tertiary, not local, contacts), and the bounding-box dimensions. Together they distinguish compact globular folds from extended fibres or disordered chains.

Q: What known structures does this most resemble?
A: The Foldseek neighbor list gives the closest experimentally determined structures in the PDB, ranked by structural alignment. TM-score near 1 means near-identical fold; near 0.3 means only rough topology match. This is how one finds what a novel AlphaFold prediction most resembles in the solved-structure universe.

Q: Which residues are buried vs exposed?
A: SASA measures how much of the protein is reachable by solvent. It is computed by rolling a water-sized probe over the atomic surface and summing the exposed area (Å²). Per-residue SASA distinguishes core (buried, low SASA) from surface (exposed, high SASA) residues; total SASA is a whole-molecule size measure.

Q: Which residues are in helices, strands, or loops?
A: Eight-state secondary structure (DSSP): H is the canonical α-helix, G the tighter 3₁₀-helix, I the wider π-helix; E/B are β-structure, T and S are turns and bends, and '-' is everything else. DSSP derives these from the pattern of main-chain N–H···O=C hydrogen bonds, not from the sequence.

Q: Where is each backbone atom in 3D?
A: Structure coordinates are given as an mmCIF _atom_site loop: one row per atom with element, residue name, chain id, sequence number, and x/y/z position in Å. Only the four main-chain atoms per residue are included here; side chains are omitted to keep the record compact.

Q: What if only a Cα trace is available?
A: Three-state secondary structure (P-SEA) collapses the eight DSSP classes into helix (a), strand (b), and coil (c). P-SEA assigns these from Cα geometry alone — distances and angles — without requiring backbone oxygens, so it works on any Cα trace.

Q: What do the rendered images show?
A: The six renders are orthographic views along the three Cartesian axes in both directions. Representation (cartoon, sticks, or surface) and color scheme (sequence-rainbow or by-chain) vary across proteins so the training set covers all the common visualization conventions.

Q: What does the local fold look like, residue by residue?
A: Foldseek's 3Di representation compresses backbone geometry into a per-residue letter drawn from a learned twenty-state alphabet. It captures the tertiary interaction pattern around each residue — which residues are packed against it in space, regardless of where they are in sequence.

Q: What do the diagnostic plots show?
A: The contact map is a binary N×N matrix image: pixel (i, j) is dark where Cα_i and Cα_j are within 8 Å and |i−j|>4. Because the |i−j|>4 filter removes local helical contacts, off-diagonal stripes parallel to the main diagonal indicate parallel β-sheets; stripes perpendicular to it indicate antiparallel β-sheets. The Ramachandran plot scatters every residue's (φ, ψ) pair against the sterically allowed regions. The PAE heatmap renders the predicted-aligned-error matrix.